Protein AF-A0AAN7X0S8-F1 (afdb_monomer_lite)

Sequence (107 aa):
MDAPSSFFFNLERLVAQRKQRTCLKLPGARVTTSLGEMRSHAMSFYDDLFGAQQCSMECREELLEGLPQLSPEEKAALDCELTMEELTDAVNHQGGHQGSMTSPTTS

pLDDT: mean 78.16, std 12.32, range [44.19, 91.06]

Radius of gyration: 28.95 Å; chains: 1; bounding box: 66×40×83 Å

Foldseek 3Di:
DDPVVVVVVVVVVVVVVVPPPPWDQDPPRDIDPDPVVVVVRVVVVVCVVVPDDDDPPVVVVVVCPPPDDDDPVVVVVVPDDDDPVNVVVVVVVVVPPDDDPPDDDDD

Organism: Eleginops maclovinus (NCBI:txid56733)

Secondary structure (DSSP, 8-state):
--HHHHHHHHHHHHHHHHT----EE-GGG-EE--HHHHHHHHHHHHHHHHSPP---HHHHHHHHTTSPPPPHHHHHHHSSPPPHHHHHHHHHHHTT------PPP--

Structure (mmCIF, N/CA/C/O backbo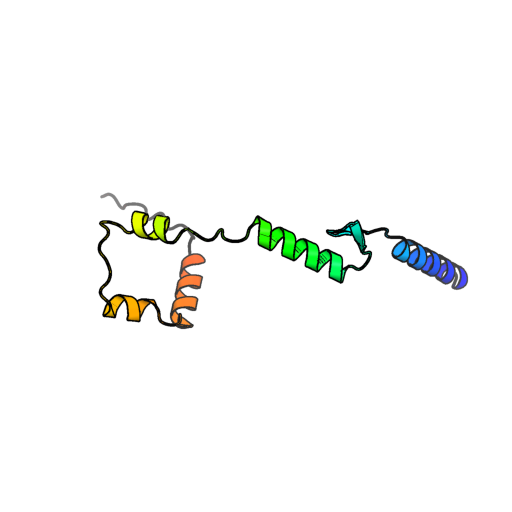ne):
data_AF-A0AAN7X0S8-F1
#
_entry.id   AF-A0AAN7X0S8-F1
#
loop_
_atom_site.group_PDB
_atom_site.id
_atom_site.type_symbol
_atom_site.label_atom_id
_atom_site.label_alt_id
_atom_site.label_comp_id
_atom_site.label_asym_id
_atom_site.label_entity_id
_atom_site.label_seq_id
_atom_site.pdbx_PDB_ins_code
_atom_site.Cartn_x
_atom_site.Cartn_y
_atom_site.Cartn_z
_atom_site.occupancy
_atom_site.B_iso_or_equiv
_atom_site.auth_seq_id
_atom_site.auth_comp_id
_atom_site.auth_asym_id
_atom_site.auth_atom_id
_atom_site.pdbx_PDB_model_num
ATOM 1 N N . MET A 1 1 ? 42.176 11.581 -24.594 1.00 60.12 1 MET A N 1
ATOM 2 C CA . MET A 1 1 ? 41.396 10.455 -25.150 1.00 60.12 1 MET A CA 1
ATOM 3 C C . MET A 1 1 ? 40.829 10.948 -26.466 1.00 60.12 1 MET A C 1
ATOM 5 O O . MET A 1 1 ? 40.143 11.962 -26.445 1.00 60.12 1 MET A O 1
ATOM 9 N N . ASP A 1 2 ? 41.188 10.329 -27.588 1.00 80.75 2 ASP A N 1
ATOM 10 C CA . ASP A 1 2 ? 40.804 10.837 -28.910 1.00 80.75 2 ASP A CA 1
ATOM 11 C C . ASP A 1 2 ? 39.309 10.621 -29.189 1.00 80.75 2 ASP A C 1
ATOM 13 O O . ASP A 1 2 ? 38.699 9.670 -28.692 1.00 80.75 2 ASP A O 1
ATOM 17 N N . ALA A 1 3 ? 38.711 11.517 -29.980 1.00 70.81 3 ALA A N 1
ATOM 18 C CA . ALA A 1 3 ? 37.275 11.541 -30.278 1.00 70.81 3 ALA A CA 1
ATOM 19 C C . ALA A 1 3 ? 36.683 10.214 -30.823 1.00 70.81 3 ALA A C 1
ATOM 21 O O . ALA A 1 3 ? 35.552 9.887 -30.461 1.00 70.81 3 ALA A O 1
ATOM 22 N N . PRO A 1 4 ? 37.397 9.400 -31.627 1.00 75.00 4 PRO A N 1
ATOM 23 C CA . PRO A 1 4 ? 36.889 8.094 -32.051 1.00 75.00 4 PRO A CA 1
ATOM 24 C C . PRO A 1 4 ? 36.768 7.110 -30.879 1.00 75.00 4 PRO A C 1
ATOM 26 O O . PRO A 1 4 ? 35.784 6.382 -30.770 1.00 75.00 4 PRO A O 1
ATOM 29 N N . SER A 1 5 ? 37.732 7.117 -29.957 1.00 76.44 5 SER A N 1
ATOM 30 C CA . SER A 1 5 ? 37.776 6.190 -28.821 1.00 76.44 5 SER A CA 1
ATOM 31 C C . SER A 1 5 ? 36.675 6.471 -27.797 1.00 76.44 5 SER A C 1
ATOM 33 O O . SER A 1 5 ? 36.126 5.538 -27.213 1.00 76.44 5 SER A O 1
ATOM 35 N N . SER A 1 6 ? 36.296 7.739 -27.605 1.00 77.88 6 SER A N 1
ATOM 36 C CA . SER A 1 6 ? 35.154 8.090 -26.750 1.00 77.88 6 SER A CA 1
ATOM 37 C C . SER A 1 6 ? 33.818 7.677 -27.375 1.00 77.88 6 SER A C 1
ATOM 39 O O . SER A 1 6 ? 32.915 7.268 -26.646 1.00 77.88 6 SER A O 1
ATOM 41 N N . PHE A 1 7 ? 33.693 7.711 -28.707 1.00 82.19 7 PHE A N 1
ATOM 42 C CA . PHE A 1 7 ? 32.504 7.225 -29.408 1.00 82.19 7 PHE A CA 1
ATOM 43 C C . PHE A 1 7 ? 32.293 5.725 -29.179 1.00 82.19 7 PHE A C 1
ATOM 45 O O . PHE A 1 7 ? 31.221 5.332 -28.720 1.00 82.19 7 PHE A O 1
ATOM 52 N N . PHE A 1 8 ? 33.316 4.896 -29.416 1.00 84.00 8 PHE A N 1
ATOM 53 C CA . PHE A 1 8 ? 33.209 3.446 -29.210 1.00 84.00 8 PHE A CA 1
ATOM 54 C C . PHE A 1 8 ? 32.979 3.081 -27.745 1.00 84.00 8 PHE A C 1
ATOM 56 O O . PHE A 1 8 ? 32.107 2.264 -27.462 1.00 84.00 8 PHE A O 1
ATOM 63 N N . PHE A 1 9 ? 33.676 3.737 -26.813 1.00 84.75 9 PHE A N 1
ATOM 64 C CA . PHE A 1 9 ? 33.469 3.516 -25.383 1.00 84.75 9 PHE A CA 1
ATOM 65 C C . PHE A 1 9 ? 32.044 3.880 -24.943 1.00 84.75 9 PHE A C 1
ATOM 67 O O . PHE A 1 9 ? 31.402 3.135 -24.205 1.00 84.75 9 PHE A O 1
ATOM 74 N N . ASN A 1 10 ? 31.505 5.003 -25.427 1.00 83.56 10 ASN A N 1
ATOM 75 C CA . ASN A 1 10 ? 30.122 5.383 -25.147 1.00 83.56 10 ASN A CA 1
ATOM 76 C C . ASN A 1 10 ? 29.126 4.412 -25.789 1.00 83.56 10 ASN A C 1
ATOM 78 O O . ASN A 1 10 ? 28.109 4.101 -25.171 1.00 83.56 10 ASN A O 1
ATOM 82 N N . LEU A 1 11 ? 29.417 3.902 -26.987 1.00 85.06 11 LEU A N 1
ATOM 83 C CA . LEU A 1 11 ? 28.599 2.890 -27.651 1.00 85.06 11 LEU A CA 1
ATOM 84 C C . LEU A 1 11 ? 28.578 1.589 -26.842 1.00 85.06 11 LEU A C 1
ATOM 86 O O . LEU A 1 11 ? 27.511 1.042 -26.579 1.00 85.06 11 LEU A O 1
ATOM 90 N N . GLU A 1 12 ? 29.744 1.129 -26.395 1.00 82.06 12 GLU A N 1
ATOM 91 C CA . GLU A 1 12 ? 29.895 -0.063 -25.567 1.00 82.06 12 GLU A CA 1
ATOM 92 C C . GLU A 1 12 ? 29.191 0.112 -24.219 1.00 82.06 12 GLU A C 1
ATOM 94 O O . GLU A 1 12 ? 28.438 -0.767 -23.805 1.00 82.06 12 GLU A O 1
ATOM 99 N N . ARG A 1 13 ? 29.318 1.287 -23.588 1.00 80.06 13 ARG A N 1
ATOM 100 C CA . ARG A 1 13 ? 28.591 1.640 -22.363 1.00 80.06 13 ARG A CA 1
ATOM 101 C C . ARG A 1 13 ? 27.076 1.630 -22.573 1.00 80.06 13 ARG A C 1
ATOM 103 O O . ARG A 1 13 ? 26.356 1.101 -21.731 1.00 80.06 13 ARG A O 1
ATOM 110 N N . LEU A 1 14 ? 26.584 2.170 -23.689 1.00 78.00 14 LEU A N 1
ATOM 111 C CA . LEU A 1 14 ? 25.158 2.158 -24.042 1.00 78.00 14 LEU A CA 1
ATOM 112 C C . LEU A 1 14 ? 24.651 0.736 -24.316 1.00 78.00 14 LEU A C 1
ATOM 114 O O . LEU A 1 14 ? 23.563 0.373 -23.870 1.00 78.00 14 LEU A O 1
ATOM 118 N N . VAL A 1 15 ? 25.433 -0.086 -25.016 1.00 75.50 15 VAL A N 1
ATOM 119 C CA . VAL A 1 15 ? 25.111 -1.495 -25.284 1.00 75.50 15 VAL A CA 1
ATOM 120 C C . VAL A 1 15 ? 25.131 -2.314 -23.990 1.00 75.50 15 VAL A C 1
ATOM 122 O O . VAL A 1 15 ? 24.240 -3.135 -23.778 1.00 75.50 15 VAL A O 1
ATOM 125 N N . ALA A 1 16 ? 26.095 -2.071 -23.102 1.00 70.94 16 ALA A N 1
ATOM 126 C CA . ALA A 1 16 ? 26.194 -2.710 -21.793 1.00 70.94 16 ALA A CA 1
ATOM 127 C C . ALA A 1 16 ? 25.033 -2.311 -20.869 1.00 70.94 16 ALA A C 1
ATOM 129 O O . ALA A 1 16 ? 24.443 -3.178 -20.228 1.00 70.94 16 ALA A O 1
ATOM 130 N N . GLN A 1 17 ? 24.636 -1.033 -20.857 1.00 67.62 17 GLN A N 1
ATOM 131 C CA . GLN A 1 17 ? 23.455 -0.567 -20.121 1.00 67.62 17 GLN A CA 1
ATOM 132 C C . GLN A 1 17 ? 22.156 -1.176 -20.669 1.00 67.62 17 GLN A C 1
ATOM 134 O O . GLN A 1 17 ? 21.334 -1.647 -19.890 1.00 67.62 17 GLN A O 1
ATOM 139 N N . ARG A 1 18 ? 21.990 -1.267 -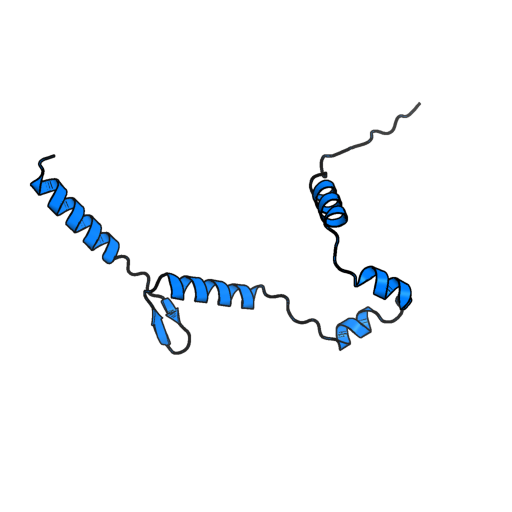21.997 1.00 66.00 18 ARG A N 1
ATOM 140 C CA . ARG A 1 18 ? 20.845 -1.974 -22.612 1.00 66.00 18 ARG A CA 1
ATOM 141 C C . ARG A 1 18 ? 20.837 -3.478 -22.322 1.00 66.00 18 ARG A C 1
ATOM 143 O O . ARG A 1 18 ? 19.780 -4.096 -22.370 1.00 66.00 18 ARG A O 1
ATOM 150 N N . LYS A 1 19 ? 21.998 -4.072 -22.031 1.00 63.44 19 LYS A N 1
ATOM 151 C CA . LYS A 1 19 ? 22.153 -5.483 -21.646 1.00 63.44 19 LYS A CA 1
ATOM 152 C C . LYS A 1 19 ? 21.835 -5.763 -20.174 1.00 63.44 19 LYS A C 1
ATOM 154 O O . LYS A 1 19 ? 21.938 -6.927 -19.785 1.00 63.44 19 LYS A O 1
ATOM 159 N N . GLN A 1 20 ? 21.445 -4.778 -19.355 1.00 60.91 20 GLN A N 1
ATOM 160 C CA . GLN A 1 20 ? 20.969 -5.061 -17.998 1.00 60.91 20 GLN A CA 1
ATOM 161 C C . GLN A 1 20 ? 19.675 -5.886 -18.060 1.00 60.91 20 GLN A C 1
ATOM 163 O O . GLN A 1 20 ? 18.582 -5.388 -18.320 1.00 60.91 20 GLN A O 1
ATOM 168 N N . ARG A 1 21 ? 19.842 -7.198 -17.874 1.00 59.62 21 ARG A N 1
ATOM 169 C CA . ARG A 1 21 ? 18.796 -8.221 -17.889 1.00 59.62 21 ARG A CA 1
ATOM 170 C C . ARG A 1 21 ? 18.007 -8.193 -16.585 1.00 59.62 21 ARG A C 1
ATOM 172 O O . ARG A 1 21 ? 18.148 -9.094 -15.765 1.00 59.62 21 ARG A O 1
ATOM 179 N N . THR A 1 22 ? 17.166 -7.190 -16.395 1.00 64.06 22 THR A N 1
ATOM 180 C CA . THR A 1 22 ? 16.177 -7.240 -15.315 1.00 64.06 22 THR A CA 1
ATOM 181 C C . THR A 1 22 ? 14.849 -7.640 -15.937 1.00 64.06 22 THR A C 1
ATOM 183 O O . THR A 1 22 ? 14.077 -6.802 -16.389 1.00 64.06 22 THR A O 1
ATOM 186 N N . CYS A 1 23 ? 14.632 -8.950 -16.059 1.00 74.00 23 CYS A N 1
ATOM 187 C CA . CYS A 1 23 ? 13.339 -9.499 -16.443 1.00 74.00 23 CYS A CA 1
ATOM 188 C C . CYS A 1 23 ? 12.649 -10.085 -15.212 1.00 74.00 23 CYS A C 1
ATOM 190 O O . CYS A 1 23 ? 13.272 -10.815 -14.439 1.00 74.00 23 CYS A O 1
ATOM 192 N N . LEU A 1 24 ? 11.367 -9.787 -15.044 1.00 81.44 24 LEU A N 1
ATOM 193 C CA . LEU A 1 24 ? 10.544 -10.298 -13.957 1.00 81.44 24 LEU A CA 1
ATOM 194 C C . LEU A 1 24 ? 9.444 -11.189 -14.532 1.00 81.44 24 LEU A C 1
ATOM 196 O O . LEU A 1 24 ? 8.803 -10.841 -15.525 1.00 81.44 24 LEU A O 1
ATOM 200 N N . LYS A 1 25 ? 9.243 -12.360 -13.927 1.00 87.50 25 LYS A N 1
ATOM 201 C CA . LYS A 1 25 ? 8.147 -13.263 -14.282 1.00 87.50 25 LYS A CA 1
ATOM 202 C C . LYS A 1 25 ? 6.920 -12.875 -13.461 1.00 87.50 25 LYS A C 1
ATOM 204 O O . LYS A 1 25 ? 6.929 -13.002 -12.243 1.00 87.50 25 LYS A O 1
ATOM 209 N N . LEU A 1 26 ? 5.898 -12.392 -14.147 1.00 84.12 26 LEU A N 1
ATOM 210 C CA . LEU A 1 26 ? 4.599 -12.030 -13.600 1.00 84.12 26 LEU A CA 1
ATOM 211 C C . LEU A 1 26 ? 3.710 -13.281 -13.421 1.00 84.12 26 LEU A C 1
ATOM 213 O O . LEU A 1 26 ? 4.001 -14.345 -13.994 1.00 84.12 26 LEU A O 1
ATOM 217 N N . PRO A 1 27 ? 2.599 -13.165 -12.669 1.00 82.31 27 PRO A N 1
ATOM 218 C CA . PRO A 1 27 ? 1.572 -14.201 -12.597 1.00 82.31 27 PRO A CA 1
ATOM 219 C C . PRO A 1 27 ? 1.096 -14.629 -13.995 1.00 82.31 27 PRO A C 1
ATOM 221 O O . PRO A 1 27 ? 1.037 -13.823 -14.923 1.00 82.31 27 PRO A O 1
ATOM 224 N N . GLY A 1 28 ? 0.804 -15.919 -14.179 1.00 84.38 28 GLY A N 1
ATOM 225 C CA . GLY A 1 28 ? 0.432 -16.467 -15.494 1.00 84.38 28 GLY A CA 1
ATOM 226 C C . GLY A 1 28 ? 1.610 -16.712 -16.448 1.00 84.38 28 GLY A C 1
ATOM 227 O O . GLY A 1 28 ? 1.410 -16.868 -17.647 1.00 84.38 28 GLY A O 1
ATOM 228 N N . ALA A 1 29 ? 2.843 -16.754 -15.928 1.00 81.00 29 ALA A N 1
ATOM 229 C CA . ALA A 1 29 ? 4.077 -17.028 -16.675 1.00 81.00 29 ALA A CA 1
ATOM 230 C C . ALA A 1 29 ? 4.471 -15.986 -17.740 1.00 81.00 29 ALA A C 1
ATOM 232 O O . ALA A 1 29 ? 5.387 -16.228 -18.528 1.00 81.00 29 ALA A O 1
ATOM 233 N N . ARG A 1 30 ? 3.854 -14.801 -17.714 1.00 87.19 30 ARG A N 1
ATOM 234 C CA . ARG A 1 30 ? 4.265 -13.653 -18.527 1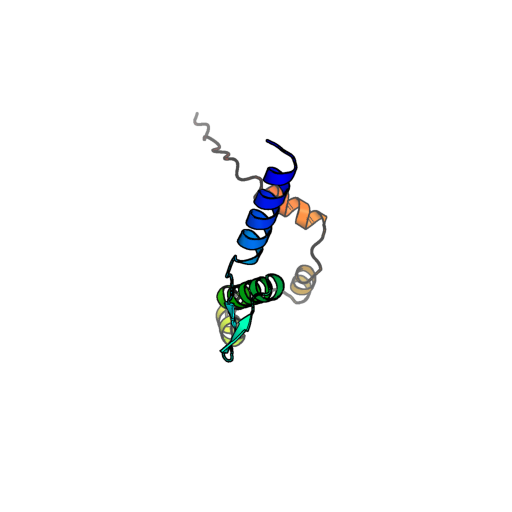.00 87.19 30 ARG A CA 1
ATOM 235 C C . ARG A 1 30 ? 5.601 -13.106 -18.019 1.00 87.19 30 ARG A C 1
ATOM 237 O O . ARG A 1 30 ? 5.805 -12.993 -16.818 1.00 87.19 30 ARG A O 1
ATOM 244 N N . VAL A 1 31 ? 6.507 -12.736 -18.919 1.00 87.38 31 VAL A N 1
ATOM 245 C CA . VAL A 1 31 ? 7.790 -12.107 -18.563 1.00 87.38 31 VAL A CA 1
ATOM 246 C C . VAL A 1 31 ? 7.755 -10.641 -18.972 1.00 87.38 31 VAL A C 1
ATOM 248 O O . VAL A 1 31 ? 7.369 -10.328 -20.097 1.00 87.38 31 VAL A O 1
ATOM 251 N N . THR A 1 32 ? 8.163 -9.749 -18.071 1.00 83.62 32 THR A N 1
ATOM 252 C CA . THR A 1 32 ? 8.321 -8.321 -18.350 1.00 83.62 32 THR A CA 1
ATOM 253 C C . THR A 1 32 ? 9.767 -7.882 -18.178 1.00 83.62 32 THR A C 1
ATOM 255 O O . THR A 1 32 ? 10.468 -8.348 -17.285 1.00 83.62 32 THR A O 1
ATOM 258 N N . THR A 1 33 ? 10.216 -6.975 -19.039 1.00 84.19 33 THR A N 1
ATOM 259 C CA . THR A 1 33 ? 11.476 -6.223 -18.907 1.00 84.19 33 THR A CA 1
ATOM 260 C C . THR A 1 33 ? 11.212 -4.733 -18.685 1.00 84.19 33 THR A C 1
ATOM 262 O O . THR A 1 33 ? 12.137 -3.922 -18.709 1.00 84.19 33 THR A O 1
ATOM 265 N N . SER A 1 34 ? 9.940 -4.346 -18.535 1.00 85.38 34 SER A N 1
ATOM 266 C CA . SER A 1 34 ? 9.538 -2.962 -18.320 1.00 85.38 34 SER A CA 1
ATOM 267 C C . SER A 1 34 ? 9.701 -2.602 -16.852 1.00 85.38 34 SER 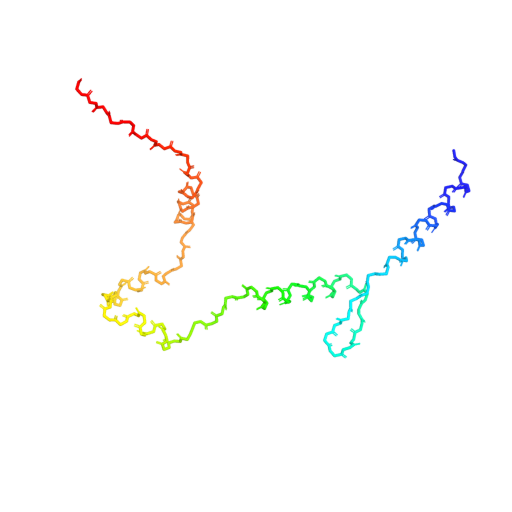A C 1
ATOM 269 O O . SER A 1 34 ? 9.012 -3.144 -15.991 1.00 85.38 34 SER A O 1
ATOM 271 N N . LEU A 1 35 ? 10.568 -1.630 -16.567 1.00 82.25 35 LEU A N 1
ATOM 272 C CA . LEU A 1 35 ? 10.774 -1.115 -15.211 1.00 82.25 35 LEU A CA 1
ATOM 273 C C . LEU A 1 35 ? 9.477 -0.604 -14.567 1.00 82.25 35 LEU A C 1
ATOM 275 O O . LEU A 1 35 ? 9.309 -0.744 -13.359 1.00 82.25 35 LEU A O 1
ATOM 279 N N . GLY A 1 36 ? 8.565 -0.027 -15.358 1.00 86.38 36 GLY A N 1
ATOM 280 C CA . GLY A 1 36 ? 7.263 0.431 -14.869 1.00 86.38 36 GLY A CA 1
ATOM 281 C C . GLY A 1 36 ? 6.403 -0.733 -14.384 1.00 86.38 36 GLY A C 1
ATOM 282 O O . GLY A 1 36 ? 5.970 -0.734 -13.238 1.00 86.38 36 GLY A O 1
ATOM 283 N N . GLU A 1 37 ? 6.249 -1.769 -15.213 1.00 85.62 37 GLU A N 1
ATOM 284 C CA . GLU A 1 37 ? 5.475 -2.963 -14.844 1.00 85.62 37 GLU A CA 1
ATOM 285 C C . GLU A 1 37 ? 6.102 -3.710 -13.659 1.00 85.62 37 GLU A C 1
ATOM 287 O O . GLU A 1 37 ? 5.388 -4.175 -12.774 1.00 85.62 37 GLU A O 1
ATOM 292 N N . MET A 1 38 ? 7.434 -3.791 -13.607 1.00 87.56 38 MET A N 1
ATOM 293 C CA . MET A 1 38 ? 8.152 -4.401 -12.487 1.00 87.56 38 MET A CA 1
ATOM 294 C C . MET A 1 38 ? 7.891 -3.671 -11.167 1.00 87.56 38 MET A C 1
ATOM 296 O O . MET A 1 38 ? 7.660 -4.317 -10.147 1.00 87.56 38 MET A O 1
ATOM 300 N N . ARG A 1 39 ? 7.919 -2.332 -11.180 1.00 89.12 39 ARG A N 1
ATOM 301 C CA . ARG A 1 39 ? 7.647 -1.512 -9.991 1.00 89.12 39 ARG A CA 1
ATOM 302 C C . ARG A 1 39 ? 6.200 -1.640 -9.546 1.00 89.12 39 ARG A C 1
ATOM 304 O O . ARG A 1 39 ? 5.969 -1.872 -8.367 1.00 89.12 39 ARG A O 1
ATOM 311 N N . SER A 1 40 ? 5.251 -1.545 -10.475 1.00 89.88 40 SER A N 1
ATOM 312 C CA . SER A 1 40 ? 3.829 -1.706 -10.162 1.00 89.88 40 SER A CA 1
ATOM 313 C C . SER A 1 40 ? 3.531 -3.082 -9.572 1.00 89.88 40 SER A C 1
ATOM 315 O O . SER A 1 40 ? 2.788 -3.180 -8.602 1.00 89.88 40 SER A O 1
ATOM 317 N N . HIS A 1 41 ? 4.148 -4.140 -10.104 1.00 89.62 41 HIS A N 1
ATOM 318 C CA . HIS A 1 41 ? 3.985 -5.478 -9.547 1.00 89.62 41 HIS A CA 1
ATOM 319 C C . HIS A 1 41 ? 4.575 -5.599 -8.138 1.00 89.62 41 HIS A C 1
ATOM 321 O O . HIS A 1 41 ? 3.936 -6.176 -7.266 1.00 89.62 41 HIS A O 1
ATOM 327 N N . ALA A 1 42 ? 5.764 -5.035 -7.902 1.00 87.50 42 ALA A N 1
ATOM 328 C CA . ALA A 1 42 ? 6.367 -5.027 -6.573 1.00 87.50 42 ALA A CA 1
ATOM 329 C C . ALA A 1 42 ? 5.505 -4.260 -5.558 1.00 87.50 42 ALA A C 1
ATOM 331 O O . ALA A 1 42 ? 5.314 -4.746 -4.450 1.00 87.50 42 ALA A O 1
ATOM 332 N N . MET A 1 43 ? 4.960 -3.101 -5.943 1.00 91.06 43 MET A N 1
ATOM 333 C CA . MET A 1 43 ? 4.051 -2.323 -5.095 1.00 91.06 43 MET A CA 1
ATOM 334 C C . MET A 1 43 ? 2.803 -3.128 -4.746 1.00 91.06 43 MET A C 1
ATOM 336 O O . MET A 1 43 ? 2.572 -3.369 -3.574 1.00 91.06 43 MET A O 1
ATOM 340 N N . SER A 1 44 ? 2.088 -3.650 -5.747 1.00 88.94 44 SER A N 1
ATOM 341 C CA . SER A 1 44 ? 0.890 -4.470 -5.518 1.00 88.94 44 SER A CA 1
ATOM 342 C C . SER A 1 44 ? 1.175 -5.671 -4.617 1.00 88.94 44 SER A C 1
ATOM 344 O O . SER A 1 44 ? 0.403 -5.950 -3.714 1.00 88.94 44 SER A O 1
ATOM 346 N N . PHE A 1 45 ? 2.299 -6.362 -4.825 1.00 88.44 45 PHE A N 1
ATOM 347 C CA . PHE A 1 45 ? 2.675 -7.498 -3.988 1.00 88.44 45 PHE A CA 1
ATOM 348 C C . PHE A 1 45 ? 2.877 -7.102 -2.520 1.00 88.44 45 PHE A C 1
ATOM 350 O O . PHE A 1 45 ? 2.446 -7.821 -1.623 1.00 88.44 45 PHE A O 1
ATOM 357 N N . TYR A 1 46 ? 3.555 -5.982 -2.265 1.00 90.50 46 TYR A N 1
ATOM 358 C CA . TYR A 1 46 ? 3.794 -5.527 -0.898 1.00 90.50 46 TYR A CA 1
ATOM 359 C C . TYR A 1 46 ? 2.563 -4.889 -0.262 1.00 90.50 46 TYR A C 1
ATOM 361 O O . TYR A 1 46 ? 2.370 -5.069 0.937 1.00 90.50 46 TYR A O 1
ATOM 369 N N . ASP A 1 47 ? 1.721 -4.222 -1.046 1.00 89.94 47 ASP A N 1
ATOM 370 C CA . ASP A 1 47 ? 0.419 -3.730 -0.598 1.00 89.94 47 ASP A CA 1
ATOM 371 C C . ASP A 1 47 ? -0.484 -4.894 -0.179 1.00 89.94 47 ASP A C 1
ATOM 373 O O . ASP A 1 47 ? -1.157 -4.802 0.840 1.00 89.94 47 ASP A O 1
ATOM 377 N N . ASP A 1 48 ? -0.451 -6.020 -0.895 1.00 86.25 48 ASP A N 1
ATOM 378 C CA . ASP A 1 48 ? -1.198 -7.222 -0.511 1.00 86.25 48 ASP A CA 1
ATOM 379 C C . ASP A 1 48 ? -0.588 -7.906 0.726 1.00 86.25 48 ASP A C 1
ATOM 381 O O . ASP A 1 48 ? -1.309 -8.392 1.596 1.00 86.25 48 ASP A O 1
ATOM 385 N N . LEU A 1 49 ? 0.747 -7.957 0.819 1.00 87.38 49 LEU A N 1
ATOM 386 C CA . LEU A 1 49 ? 1.455 -8.644 1.906 1.00 87.38 49 LEU A CA 1
ATOM 387 C C . LEU A 1 49 ? 1.380 -7.889 3.239 1.00 87.38 49 LEU A C 1
ATOM 389 O O . LEU A 1 49 ? 1.273 -8.512 4.295 1.00 87.38 49 LEU A O 1
ATOM 393 N N . PHE A 1 50 ? 1.492 -6.564 3.188 1.00 86.06 50 PHE A N 1
ATOM 394 C CA . PHE A 1 50 ? 1.470 -5.676 4.352 1.00 86.06 50 PHE A CA 1
ATOM 395 C C . PHE A 1 50 ? 0.162 -4.896 4.478 1.00 86.06 50 PHE A C 1
ATOM 397 O O . PHE A 1 50 ? 0.030 -4.052 5.366 1.00 86.06 50 PHE A O 1
ATOM 404 N N . GLY A 1 51 ? -0.802 -5.168 3.603 1.00 82.62 51 GLY A N 1
ATOM 405 C CA . GLY A 1 51 ? -2.128 -4.584 3.665 1.00 82.62 51 GLY A CA 1
ATOM 406 C C . GLY A 1 51 ? -2.802 -4.919 4.985 1.00 82.62 51 GLY A C 1
ATOM 407 O O . GLY A 1 51 ? -2.664 -6.022 5.520 1.00 82.62 51 GLY A O 1
ATOM 408 N N . ALA A 1 52 ? -3.546 -3.953 5.519 1.00 75.31 52 ALA A N 1
ATOM 409 C CA . ALA A 1 52 ? -4.358 -4.185 6.699 1.00 75.31 52 ALA A CA 1
ATOM 410 C C . ALA A 1 52 ? -5.363 -5.303 6.395 1.00 75.31 52 ALA A C 1
ATOM 412 O O . ALA A 1 52 ? -6.218 -5.174 5.515 1.00 75.31 52 ALA A O 1
ATOM 413 N N . GLN A 1 53 ? -5.248 -6.416 7.116 1.00 73.44 53 GLN A N 1
ATOM 414 C CA . GLN A 1 53 ? -6.218 -7.490 7.013 1.00 73.44 53 GLN A CA 1
ATOM 415 C C . GLN A 1 53 ? -7.571 -6.958 7.491 1.00 73.44 53 GLN A C 1
ATOM 417 O O . GLN A 1 53 ? -7.654 -6.304 8.531 1.00 73.44 53 GLN A O 1
ATOM 422 N N . GLN A 1 54 ? -8.630 -7.204 6.720 1.00 71.00 54 GLN A N 1
ATOM 423 C CA . GLN A 1 54 ? -9.971 -6.798 7.123 1.00 71.00 54 GLN A CA 1
ATOM 424 C C . GLN A 1 54 ? -10.321 -7.514 8.430 1.00 71.00 54 GLN A C 1
ATOM 426 O O . GLN A 1 54 ? -10.417 -8.742 8.464 1.00 71.00 54 GLN A O 1
ATOM 431 N N . CYS A 1 55 ? -10.478 -6.751 9.511 1.00 72.12 55 CYS A N 1
ATOM 432 C CA . CYS A 1 55 ? -10.983 -7.290 10.765 1.00 72.12 55 CYS A CA 1
ATOM 433 C C . CYS A 1 55 ? -12.422 -7.760 10.549 1.00 72.12 55 CYS A C 1
ATOM 435 O O . CYS A 1 55 ? -13.245 -7.013 10.017 1.00 72.12 55 CYS A O 1
ATOM 437 N N . SER A 1 56 ? -12.728 -8.990 10.969 1.00 84.38 56 SER A N 1
ATOM 438 C CA . SER A 1 56 ? -14.106 -9.483 10.966 1.00 84.38 56 SER A CA 1
ATOM 439 C C . SER A 1 56 ? -14.983 -8.541 11.790 1.00 84.38 56 SER A C 1
ATOM 441 O O . SER A 1 56 ? -14.617 -8.169 12.908 1.00 84.38 56 SER A O 1
ATOM 443 N N . MET A 1 57 ? -16.137 -8.162 11.236 1.00 82.12 57 MET A N 1
ATOM 444 C CA . MET A 1 57 ? -17.113 -7.332 11.945 1.00 82.12 57 MET A CA 1
ATOM 445 C C . MET A 1 57 ? -17.614 -8.037 13.206 1.00 82.12 57 MET A C 1
ATOM 447 O O . MET A 1 57 ? -17.764 -7.375 14.223 1.00 82.12 57 MET A O 1
ATOM 451 N N . GLU A 1 58 ? -17.749 -9.366 13.170 1.00 85.75 58 GLU A N 1
ATOM 452 C CA . GLU A 1 58 ? -18.112 -10.182 14.336 1.00 85.75 58 GLU A CA 1
ATOM 453 C C . GLU A 1 58 ? -17.037 -10.090 15.424 1.00 85.75 58 GLU A C 1
ATOM 455 O O . GLU A 1 58 ? -17.340 -9.739 16.556 1.00 85.75 58 GLU A O 1
ATOM 460 N N . CYS A 1 59 ? -15.757 -10.279 15.075 1.00 84.75 59 CYS A N 1
ATOM 461 C CA . CYS A 1 59 ? -14.666 -10.140 16.047 1.00 84.75 59 CYS A CA 1
ATOM 462 C C . CYS A 1 59 ? -14.586 -8.719 16.616 1.00 84.75 59 CYS A C 1
ATOM 464 O O . CYS A 1 59 ? -14.247 -8.534 17.781 1.00 84.75 59 CYS A O 1
ATOM 466 N N . ARG A 1 60 ? -14.883 -7.703 15.796 1.00 84.31 60 ARG A N 1
ATOM 467 C CA . ARG A 1 60 ? -14.943 -6.309 16.244 1.00 84.31 60 ARG A CA 1
ATOM 468 C C . ARG A 1 60 ? -16.095 -6.092 17.224 1.00 84.31 60 ARG A C 1
ATOM 470 O O . ARG A 1 60 ? -15.908 -5.391 18.208 1.00 84.31 60 ARG A O 1
ATOM 477 N N . GLU A 1 61 ? -17.264 -6.657 16.950 1.00 85.62 61 GLU A N 1
ATOM 478 C CA . GLU A 1 61 ? -18.440 -6.556 17.818 1.00 85.62 61 GLU A CA 1
ATOM 479 C C . GLU A 1 61 ? -18.229 -7.292 19.144 1.00 85.62 61 GLU A C 1
ATOM 481 O O . GLU A 1 61 ? -18.504 -6.709 20.189 1.00 85.62 61 GLU A O 1
ATOM 486 N N . GLU A 1 62 ? -17.636 -8.489 19.122 1.00 87.62 62 GLU A N 1
ATOM 487 C CA . GLU A 1 62 ? -17.215 -9.222 20.328 1.00 87.62 62 GLU A CA 1
ATOM 488 C C . GLU A 1 62 ? -16.203 -8.418 21.161 1.00 87.62 62 GLU A C 1
ATOM 490 O O . GLU A 1 62 ? -16.328 -8.318 22.378 1.00 87.62 62 GLU A O 1
ATOM 495 N N . LEU A 1 63 ? -15.212 -7.789 20.518 1.00 84.94 63 LEU A N 1
ATOM 496 C CA . LEU A 1 63 ? -14.232 -6.926 21.192 1.00 84.94 63 LEU A CA 1
ATOM 497 C C . LEU A 1 63 ? -14.862 -5.690 21.849 1.00 84.94 63 LEU A C 1
ATOM 499 O O . LEU A 1 63 ? -14.334 -5.190 22.842 1.00 84.94 63 LEU A O 1
ATOM 503 N N . LEU A 1 64 ? -15.946 -5.170 21.272 1.00 84.56 64 LEU A N 1
ATOM 504 C CA . LEU A 1 64 ? -16.664 -4.002 21.781 1.00 84.56 64 LEU A CA 1
ATOM 505 C C . LEU A 1 64 ? -17.764 -4.378 22.785 1.00 84.56 64 LEU A C 1
ATOM 507 O O . LEU A 1 64 ? -18.389 -3.488 23.371 1.00 84.56 64 LEU A O 1
ATOM 511 N N . GLU A 1 65 ? -18.003 -5.671 23.009 1.00 88.88 65 GLU A N 1
ATOM 512 C CA . GLU A 1 65 ? -19.006 -6.147 23.950 1.00 88.88 65 GLU A CA 1
ATOM 513 C C . GLU A 1 65 ? -18.638 -5.750 25.389 1.00 88.88 65 GLU A C 1
ATOM 515 O O . GLU A 1 65 ? -17.515 -5.930 25.859 1.00 88.88 65 GLU A O 1
ATOM 520 N N . GLY A 1 66 ? -19.599 -5.169 26.110 1.00 83.81 66 GLY A N 1
ATOM 521 C CA . GLY A 1 66 ? -19.414 -4.755 27.504 1.00 83.81 66 GLY A CA 1
ATOM 522 C C . GLY A 1 66 ? -18.594 -3.475 27.707 1.00 83.81 66 GLY A C 1
ATOM 523 O O . GLY A 1 66 ? -18.444 -3.040 28.852 1.00 83.81 66 GLY A O 1
ATOM 524 N N . LEU A 1 67 ? -18.102 -2.838 26.639 1.00 86.00 67 LEU A N 1
ATOM 525 C CA . LEU A 1 67 ? -17.466 -1.526 26.732 1.00 86.00 67 LEU A CA 1
ATOM 526 C C . LEU A 1 67 ? -18.515 -0.400 26.769 1.00 86.00 67 LEU A C 1
ATOM 528 O O . LEU A 1 67 ? -19.562 -0.506 26.123 1.00 86.00 67 LEU A O 1
ATOM 532 N N . PRO A 1 68 ? -18.248 0.703 27.494 1.00 85.75 68 PRO A N 1
ATOM 533 C CA . PRO A 1 68 ? -19.068 1.904 27.413 1.00 85.75 68 PRO A CA 1
ATOM 534 C C . PRO A 1 68 ? -19.136 2.389 25.964 1.00 85.75 68 PRO A C 1
ATOM 536 O O . PRO A 1 68 ? -18.110 2.697 25.357 1.00 85.75 68 PRO A O 1
ATOM 539 N N . GLN A 1 69 ? -20.344 2.438 25.408 1.00 83.56 69 GLN A N 1
ATOM 540 C CA . GLN A 1 69 ? -20.555 2.945 24.060 1.00 83.56 69 GLN A CA 1
ATOM 541 C C . GLN A 1 69 ? -20.800 4.446 24.103 1.00 83.56 69 GLN A C 1
ATOM 543 O O . GLN A 1 69 ? -21.502 4.950 24.980 1.00 83.56 69 GLN A O 1
ATOM 548 N N . LEU A 1 70 ? -20.221 5.142 23.130 1.00 85.44 70 LEU A N 1
ATOM 549 C CA . LEU A 1 70 ? -20.471 6.559 22.921 1.00 85.44 70 LEU A CA 1
ATOM 550 C C . LEU A 1 70 ? -21.935 6.781 22.544 1.00 85.44 70 LEU A C 1
ATOM 552 O O . LEU A 1 70 ? -22.539 5.972 21.829 1.00 85.44 70 LEU A O 1
ATOM 556 N N . SER A 1 71 ? -22.487 7.901 22.996 1.00 85.81 71 SER A N 1
ATOM 557 C CA . SER A 1 71 ? -23.777 8.372 22.509 1.00 85.81 71 SER A CA 1
ATOM 558 C C . SER A 1 71 ? -23.707 8.684 21.003 1.00 85.81 71 SER A C 1
ATOM 560 O O . SER A 1 71 ? -22.625 8.953 20.465 1.00 85.81 71 SER A O 1
ATOM 562 N N . PRO A 1 72 ? -24.844 8.650 20.287 1.00 83.38 72 PRO A N 1
ATOM 563 C CA . PRO A 1 72 ? -24.892 9.016 18.873 1.00 83.38 72 PRO A CA 1
ATOM 564 C C . PRO A 1 72 ? -24.300 10.404 18.593 1.00 83.38 72 PRO A C 1
ATOM 566 O O . PRO A 1 72 ? -23.658 10.599 17.563 1.00 83.38 72 PRO A O 1
ATOM 569 N N . GLU A 1 73 ? -24.487 11.348 19.516 1.00 87.00 73 GLU A N 1
ATOM 570 C CA . GLU A 1 73 ? -23.985 12.716 19.423 1.00 87.00 73 GLU A CA 1
ATOM 571 C C . GLU A 1 73 ? -22.457 12.776 19.551 1.00 87.00 73 GLU A C 1
ATOM 573 O O . GLU A 1 73 ? -21.796 13.426 18.743 1.00 87.00 73 GLU A O 1
ATOM 578 N N . GLU A 1 74 ? -21.884 12.060 20.522 1.00 85.31 74 GLU A N 1
ATOM 579 C CA . GLU A 1 74 ? -20.427 11.965 20.700 1.00 85.31 74 GLU A CA 1
ATOM 580 C C . GLU A 1 74 ? -19.766 11.251 19.522 1.00 85.31 74 GLU A C 1
ATOM 582 O O . GLU A 1 74 ? -18.707 11.662 19.048 1.00 85.31 74 GLU A O 1
ATOM 587 N N . LYS A 1 75 ? -20.414 10.202 19.011 1.00 84.38 75 LYS A N 1
ATOM 588 C CA . LYS A 1 75 ? -19.933 9.481 17.837 1.00 84.38 75 LYS A CA 1
ATOM 589 C C . LYS A 1 75 ? -19.938 10.372 16.596 1.00 84.38 75 LYS A C 1
ATOM 591 O O . LYS A 1 75 ? -18.948 10.401 15.878 1.00 84.38 75 LYS A O 1
ATOM 596 N N . ALA A 1 76 ? -21.004 11.142 16.376 1.00 84.62 76 ALA A N 1
ATOM 597 C CA . ALA A 1 76 ? -21.078 12.085 15.261 1.00 84.62 76 ALA A CA 1
ATOM 598 C C . ALA A 1 76 ? -20.031 13.208 15.362 1.00 84.62 76 ALA A C 1
ATOM 600 O O . ALA A 1 76 ? -19.524 13.661 14.339 1.00 84.62 76 ALA A O 1
ATOM 601 N N . ALA A 1 77 ? -19.691 13.641 16.579 1.00 84.25 77 ALA A N 1
ATOM 602 C CA . ALA A 1 77 ? -18.613 14.600 16.799 1.00 84.25 77 ALA A CA 1
ATOM 603 C C . ALA A 1 77 ? -17.226 14.009 16.482 1.00 84.25 77 ALA A C 1
ATOM 605 O O . ALA A 1 77 ? -16.364 14.731 15.995 1.00 84.25 77 ALA A O 1
ATOM 606 N N . LEU A 1 78 ? -17.010 12.712 16.725 1.00 81.88 78 LEU A N 1
ATOM 607 C CA . LEU A 1 78 ? -15.735 12.030 16.458 1.00 81.88 78 LEU A CA 1
ATOM 608 C C . LEU A 1 78 ? -15.589 11.534 15.012 1.00 81.88 78 LEU A C 1
A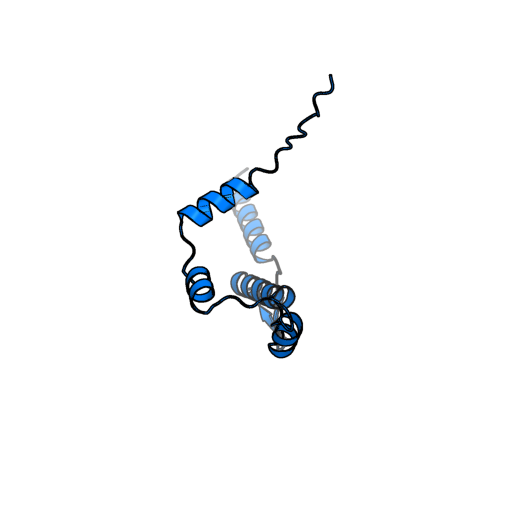TOM 610 O O . LEU A 1 78 ? -14.474 11.480 14.507 1.00 81.88 78 LEU A O 1
ATOM 614 N N . ASP A 1 79 ? -16.694 11.206 14.340 1.00 83.38 79 ASP A N 1
ATOM 615 C CA . ASP A 1 79 ? -16.720 10.796 12.927 1.00 83.38 79 ASP A CA 1
ATOM 616 C C . ASP A 1 79 ? -16.588 12.000 11.957 1.00 83.38 79 ASP A C 1
ATOM 618 O O . ASP A 1 79 ? -16.790 11.852 10.748 1.00 83.38 79 ASP A O 1
ATOM 622 N N . CYS A 1 80 ? -16.276 13.204 12.455 1.00 84.25 80 CYS A N 1
ATOM 623 C CA . CYS A 1 80 ? -16.074 14.388 11.619 1.00 84.25 80 CYS A CA 1
ATOM 624 C C . CYS A 1 80 ? -14.684 14.413 10.954 1.00 84.25 80 CYS A C 1
ATOM 626 O O . CYS A 1 80 ? -13.760 13.702 11.348 1.00 84.25 80 CYS A O 1
ATOM 628 N N . GLU A 1 81 ? -14.541 15.211 9.892 1.00 83.44 81 GLU A N 1
ATOM 629 C CA . GLU A 1 81 ? -13.262 15.337 9.190 1.00 83.44 81 GLU A CA 1
ATOM 630 C C . GLU A 1 81 ? -12.209 16.001 10.082 1.00 83.44 81 GLU A C 1
ATOM 632 O O . GLU A 1 81 ? -12.447 17.058 10.665 1.00 83.44 81 GLU A O 1
ATOM 637 N N . LEU A 1 82 ? -11.023 15.388 10.132 1.00 82.75 82 LEU A N 1
ATOM 638 C CA . LEU A 1 82 ? -9.899 15.878 10.920 1.00 82.75 82 LEU A CA 1
ATOM 639 C C . LEU A 1 82 ? -9.471 17.269 10.439 1.00 82.75 82 LEU A C 1
ATOM 641 O O . LEU A 1 82 ? -9.180 17.477 9.255 1.00 82.75 82 LEU A O 1
ATOM 645 N N . THR A 1 83 ? -9.403 18.224 11.359 1.00 88.06 83 THR A N 1
ATOM 646 C CA . THR A 1 83 ? -9.042 19.600 11.022 1.00 88.06 83 THR A CA 1
ATOM 647 C C . THR A 1 83 ? -7.527 19.762 10.864 1.00 88.06 83 THR A C 1
ATOM 649 O O . THR A 1 83 ? -6.717 19.023 11.427 1.00 88.06 83 THR A O 1
ATOM 652 N N . MET A 1 84 ? -7.111 20.775 10.096 1.00 86.69 84 MET A N 1
ATOM 653 C CA . MET A 1 84 ? -5.689 21.115 9.937 1.00 86.69 84 MET A CA 1
ATOM 654 C C . MET A 1 84 ? -5.025 21.521 11.262 1.00 86.69 84 MET A C 1
ATOM 656 O O . MET A 1 84 ? -3.820 21.326 11.423 1.00 86.69 84 MET A O 1
ATOM 660 N N . GLU A 1 85 ? -5.793 22.088 12.193 1.00 87.44 85 GLU A N 1
ATOM 661 C CA . GLU A 1 85 ? -5.329 22.465 13.530 1.00 87.44 85 GLU A CA 1
ATOM 662 C C . GLU A 1 85 ? -5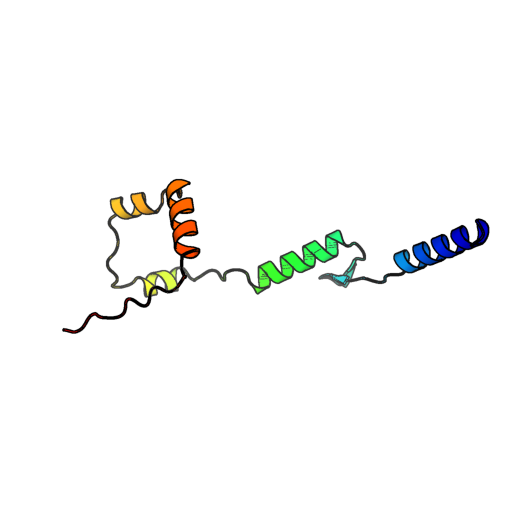.017 21.219 14.367 1.00 87.44 85 GLU A C 1
ATOM 664 O O . GLU A 1 85 ? -3.883 21.062 14.813 1.00 87.44 85 GLU A O 1
ATOM 669 N N . GLU A 1 86 ? -5.949 20.262 14.442 1.00 85.81 86 GLU A N 1
ATOM 670 C CA . GLU A 1 86 ? -5.742 18.976 15.126 1.00 85.81 86 GLU A CA 1
ATOM 671 C C . GLU A 1 86 ? -4.566 18.187 14.538 1.00 85.81 86 GLU A C 1
ATOM 673 O O . GLU A 1 86 ? -3.773 17.597 15.276 1.00 85.81 86 GLU A O 1
ATOM 678 N N . LEU A 1 87 ? -4.407 18.206 13.209 1.00 85.00 87 LEU A N 1
ATOM 679 C CA . LEU A 1 87 ? -3.264 17.578 12.548 1.00 85.00 87 LEU A CA 1
ATOM 680 C C . LEU A 1 87 ? -1.943 18.235 12.962 1.00 85.00 87 LEU A C 1
ATOM 682 O O . LEU A 1 87 ? -0.965 17.545 13.254 1.00 85.00 87 LEU A O 1
ATOM 686 N N . THR A 1 88 ? -1.912 19.567 12.982 1.00 87.06 88 THR A N 1
ATOM 687 C CA . THR A 1 88 ? -0.721 20.342 13.351 1.00 87.06 88 THR A CA 1
ATOM 688 C C . THR A 1 88 ? -0.340 20.077 14.805 1.00 87.06 88 THR A C 1
ATOM 690 O O . THR A 1 88 ? 0.830 19.821 15.101 1.00 87.06 88 THR A O 1
ATOM 693 N N . ASP A 1 89 ? -1.322 20.050 15.701 1.00 88.88 89 ASP A N 1
ATOM 694 C CA . ASP A 1 89 ? -1.115 19.767 17.118 1.00 88.88 89 ASP A CA 1
ATOM 695 C C . ASP A 1 89 ? -0.626 18.339 17.364 1.00 88.88 89 ASP A C 1
ATOM 697 O O . ASP A 1 89 ? 0.324 18.143 18.130 1.00 88.88 89 ASP A O 1
ATOM 701 N N . ALA A 1 90 ? -1.203 17.343 16.687 1.00 86.56 90 ALA A N 1
ATOM 702 C CA . ALA A 1 90 ? -0.776 15.950 16.800 1.00 86.56 90 ALA A CA 1
ATOM 703 C C . ALA A 1 90 ? 0.666 15.745 16.304 1.00 86.56 90 ALA A C 1
ATOM 705 O O . ALA A 1 90 ? 1.462 15.073 16.967 1.00 86.56 90 ALA A O 1
ATOM 706 N N . VAL A 1 91 ? 1.030 16.364 15.176 1.00 84.75 91 VAL A N 1
ATOM 707 C CA . VAL A 1 91 ? 2.392 16.304 14.616 1.00 84.75 91 VAL A CA 1
ATOM 708 C C . VAL A 1 91 ? 3.401 16.971 15.554 1.00 84.75 91 VAL A C 1
ATOM 710 O O . VAL A 1 91 ? 4.474 16.416 15.805 1.00 84.75 91 VAL A O 1
ATOM 713 N N . ASN A 1 92 ? 3.046 18.118 16.136 1.00 84.19 92 ASN A N 1
ATOM 714 C CA . ASN A 1 92 ? 3.894 18.806 17.109 1.00 84.19 92 ASN A CA 1
ATOM 715 C C . ASN A 1 92 ? 4.061 17.995 18.408 1.00 84.19 92 ASN A C 1
ATOM 717 O O . ASN A 1 92 ? 5.156 17.970 18.974 1.00 84.19 92 ASN A O 1
ATOM 721 N N . HIS A 1 93 ? 3.025 17.273 18.850 1.00 73.94 93 HIS A N 1
ATOM 722 C CA . HIS A 1 93 ? 3.108 16.377 20.010 1.00 73.94 93 HIS A CA 1
ATOM 723 C C . HIS A 1 93 ? 3.945 15.118 19.736 1.00 73.94 93 HIS A C 1
ATOM 725 O O . HIS A 1 93 ? 4.713 14.697 20.602 1.00 73.94 93 HIS A O 1
ATOM 731 N N . GLN A 1 94 ? 3.864 14.530 18.538 1.00 62.88 94 GLN A N 1
ATOM 732 C CA . GLN A 1 94 ? 4.678 13.363 18.166 1.00 62.88 94 GLN A CA 1
ATOM 733 C C . GLN A 1 94 ? 6.164 13.708 17.956 1.00 62.88 94 GLN A C 1
ATOM 735 O O . GLN A 1 94 ? 7.027 12.866 18.203 1.00 62.88 94 GLN A O 1
ATOM 740 N N . GLY A 1 95 ? 6.484 14.951 17.581 1.00 55.53 95 GLY A N 1
ATOM 741 C CA . GLY A 1 95 ? 7.859 15.468 17.533 1.00 55.53 95 GLY A CA 1
ATOM 742 C C . GLY A 1 95 ? 8.459 15.830 18.902 1.00 55.53 95 GLY A C 1
ATOM 743 O O . GLY A 1 95 ? 9.649 16.133 18.989 1.00 55.53 95 GLY A O 1
ATOM 744 N N . GLY A 1 96 ? 7.653 15.794 19.971 1.00 51.88 96 GLY A N 1
ATOM 745 C CA . GLY A 1 96 ? 7.995 16.250 21.319 1.00 51.88 96 GLY A CA 1
ATOM 746 C C . GLY A 1 96 ? 8.543 15.189 22.277 1.00 51.88 96 GLY A C 1
ATOM 747 O O . GLY A 1 96 ? 8.671 15.482 23.463 1.00 51.88 96 GLY A O 1
ATOM 748 N N . HIS A 1 97 ? 8.905 13.980 21.822 1.00 50.16 97 HIS A N 1
ATOM 749 C CA . HIS A 1 97 ? 9.605 12.995 22.668 1.00 50.16 97 HIS A CA 1
ATOM 750 C C . HIS A 1 97 ? 11.083 13.391 22.890 1.00 50.16 97 HIS A C 1
ATOM 752 O O . HIS A 1 97 ? 12.008 12.632 22.607 1.00 50.16 97 HIS A O 1
ATOM 758 N N . GLN A 1 98 ? 11.318 14.610 23.383 1.00 50.25 98 GLN A N 1
ATOM 759 C CA . GLN A 1 98 ? 12.543 14.971 24.082 1.00 50.25 98 GLN A CA 1
ATOM 760 C C . GLN A 1 98 ? 12.266 14.892 25.578 1.00 50.25 98 GLN A C 1
ATOM 762 O O . GLN A 1 98 ? 11.322 15.487 26.093 1.00 50.25 98 GLN A O 1
ATOM 767 N N . GLY A 1 99 ? 13.085 14.088 26.254 1.00 51.12 99 GLY A N 1
ATOM 768 C CA . GLY A 1 99 ? 12.946 13.773 27.663 1.00 51.12 99 GLY A CA 1
ATOM 769 C C . GLY A 1 99 ? 12.803 15.013 28.539 1.00 51.12 99 GLY A C 1
ATOM 770 O O . GLY A 1 99 ? 13.654 15.896 28.538 1.00 51.12 99 GLY A O 1
ATOM 771 N N . SER A 1 100 ? 11.764 15.013 29.365 1.00 44.19 100 SER A N 1
ATOM 772 C CA . SER A 1 100 ? 11.778 15.751 30.618 1.00 44.19 100 SER A CA 1
ATOM 773 C C . SER A 1 100 ? 11.708 14.731 31.745 1.00 44.19 100 SER A C 1
ATOM 775 O O . SER A 1 100 ? 10.637 14.341 32.204 1.00 44.19 100 SER A O 1
ATOM 777 N N . MET A 1 101 ? 12.883 14.241 32.158 1.00 44.66 101 MET A N 1
ATOM 778 C CA . MET A 1 101 ? 13.057 13.762 33.526 1.00 44.66 101 MET A CA 1
ATOM 779 C C . MET A 1 101 ? 12.889 14.985 34.425 1.00 44.66 101 MET A C 1
ATOM 781 O O . MET A 1 101 ? 13.837 15.732 34.660 1.00 44.66 101 MET A O 1
ATOM 785 N N . THR A 1 102 ? 11.679 15.213 34.922 1.00 53.09 102 THR A N 1
ATOM 786 C CA . THR A 1 102 ? 11.489 16.101 36.064 1.00 53.09 102 THR A CA 1
ATOM 787 C C . THR A 1 102 ? 12.068 15.389 37.282 1.00 53.09 102 THR A C 1
ATOM 789 O O . THR A 1 102 ? 11.471 14.455 37.819 1.00 53.09 102 THR A O 1
ATOM 792 N N . SER A 1 103 ? 13.271 15.786 37.688 1.00 45.66 103 SER A N 1
ATOM 793 C CA . SER A 1 103 ? 13.853 15.410 38.973 1.00 45.66 103 SER A CA 1
ATOM 794 C C . SER A 1 103 ? 12.936 15.869 40.116 1.00 45.66 103 SER A C 1
ATOM 796 O O . SER A 1 103 ? 12.535 17.036 40.116 1.00 45.66 103 SER A O 1
ATOM 798 N N . PRO A 1 104 ? 12.622 15.016 41.106 1.00 54.78 104 PRO A N 1
ATOM 799 C CA . PRO A 1 104 ? 11.885 15.444 42.284 1.00 54.78 104 PRO A CA 1
ATOM 800 C C . PRO A 1 104 ? 12.804 16.246 43.213 1.00 54.78 104 PRO A C 1
ATOM 802 O O . PRO A 1 104 ? 13.787 15.734 43.747 1.00 54.78 104 PRO A O 1
ATOM 805 N N . THR A 1 105 ? 12.462 17.516 43.422 1.00 52.16 105 THR A N 1
ATOM 806 C CA . THR A 1 105 ? 12.951 18.321 44.544 1.00 52.16 105 THR A CA 1
ATOM 807 C C . THR A 1 105 ? 12.562 17.628 45.850 1.00 52.16 105 THR A C 1
ATOM 809 O O . THR A 1 105 ? 11.378 17.470 46.134 1.00 52.16 105 THR A O 1
ATOM 812 N N . THR A 1 106 ? 13.550 17.213 46.642 1.00 54.00 106 THR A N 1
ATOM 813 C CA . THR A 1 106 ? 13.358 16.808 48.040 1.00 54.00 106 THR A CA 1
ATOM 814 C C . THR A 1 106 ? 14.153 17.762 48.925 1.00 54.00 106 THR A C 1
ATOM 816 O O . THR A 1 106 ? 15.358 17.884 48.730 1.00 54.00 106 THR A O 1
ATOM 819 N N . SER A 1 107 ? 13.398 18.424 49.811 1.00 53.88 107 SER A N 1
ATOM 820 C CA . SER A 1 107 ? 13.705 19.103 51.087 1.00 53.88 107 SER A CA 1
ATOM 821 C C . SER A 1 107 ? 15.051 19.787 51.314 1.00 53.88 107 SER A C 1
ATOM 823 O O . SER A 1 107 ? 16.083 19.092 51.389 1.00 53.88 107 SER A O 1
#